Protein AF-A0A7V7B1X7-F1 (afdb_monomer)

Radius of gyration: 21.09 Å; Cα contacts (8 Å, |Δi|>4): 61; chains: 1; bounding box: 50×40×59 Å

Nearest PDB structures (foldseek):
  2qup-assembly1_A  TM=3.070E-01  e=2.410E+00  Halalkalibacterium halodurans
  7biw-assembly1_A  TM=3.146E-01  e=9.655E+00  Homo sapiens

Mean predicted aligned error: 10.91 Å

pLDDT: mean 80.17, std 12.39, range [43.16, 96.31]

Solvent-accessible surface area (backbone atoms only — not comparable to full-atom values): 7996 Å² total; per-residue (Å²): 130,87,76,79,84,80,52,67,70,60,50,55,53,48,52,52,50,52,52,53,51,50,52,52,51,53,51,51,54,49,52,53,44,50,53,40,28,74,76,63,32,65,70,50,28,72,69,33,69,66,43,52,53,52,53,52,51,50,51,52,50,50,55,57,47,48,58,54,51,56,63,57,51,62,78,66,60,94,69,68,81,73,56,67,67,59,57,52,50,51,42,48,51,52,14,50,51,56,14,50,58,41,38,72,38,99,87,35,47,65,69,54,12,54,52,52,16,49,52,50,29,52,65,50,48,52,61,53,51,52,52,51,50,55,53,51,56,50,55,68,72,73,111

Sequence (143 aa):
MFKKITDERLIVKNLKNIRVAYVFQTLGILAILIYEGINKGVSAVTTNPLWLVFIGTGVLFAFMNLGISVDNDETIYEKKQSSYMKTVMICLFVGVLFGCMTSLTPDGSVEQGILLGTVIFISALIPYTIIYFLKKKRIEESE

Foldseek 3Di:
DPDDDPDPVVVVVVVVVVVVVVVVVLVVLVVVLVVCCVPPNPVRSCPDVSNVVNVVVVVVVVVVVLLVVLVVVVVPDPPDDDPLVVQLVVLLVVLLVQLVVQCPDPPHDNVNSNVSSVVSSVVSVVSSVVSSVSVVVVVVVVD

Secondary structure (DSSP, 8-state):
-------HHHHHHHHHHHHHHHHHHHHHHHHHHHHHHHHH-HHHHHHSHHHHHHHHHHHHHHHHHHHHHHHHHTTS-------HHHHHHHHHHHHHHHHHHHHTSTT--HHHHHHHHHHHHHHHHHHHHHHHHHHHHHHHHH-

Structure (mmCIF, N/CA/C/O backbone):
data_AF-A0A7V7B1X7-F1
#
_entry.id   AF-A0A7V7B1X7-F1
#
loop_
_atom_site.group_PDB
_atom_site.id
_atom_site.type_symbol
_atom_site.label_atom_id
_atom_site.label_alt_id
_atom_site.label_comp_id
_atom_site.label_asym_id
_atom_site.label_entity_id
_atom_site.label_seq_id
_atom_site.pdbx_PDB_ins_code
_atom_site.Cartn_x
_atom_site.Cartn_y
_atom_site.Cartn_z
_atom_site.occupancy
_atom_site.B_iso_or_equiv
_atom_site.auth_seq_id
_atom_site.auth_comp_id
_atom_site.auth_asym_id
_atom_site.auth_atom_id
_atom_site.pdbx_PDB_model_num
ATOM 1 N N . MET A 1 1 ? 7.704 -26.732 24.680 1.00 51.16 1 MET A N 1
ATOM 2 C CA . MET A 1 1 ? 6.349 -26.188 24.915 1.00 51.16 1 MET A CA 1
ATOM 3 C C . MET A 1 1 ? 6.477 -24.675 25.032 1.00 51.16 1 MET A C 1
ATOM 5 O O . MET A 1 1 ? 7.076 -24.211 25.993 1.00 51.16 1 MET A O 1
ATOM 9 N N . PHE A 1 2 ? 6.046 -23.905 24.027 1.00 62.78 2 PHE A N 1
ATOM 10 C CA . PHE A 1 2 ? 6.079 -22.441 24.119 1.00 62.78 2 PHE A CA 1
ATOM 11 C C . PHE A 1 2 ? 5.127 -22.005 25.234 1.00 62.78 2 PHE A C 1
ATOM 13 O O . PHE A 1 2 ? 3.926 -22.260 25.168 1.00 62.78 2 PHE A O 1
ATOM 20 N N . LYS A 1 3 ? 5.670 -21.398 26.292 1.00 78.69 3 LYS A N 1
ATOM 21 C CA . LYS A 1 3 ? 4.864 -20.852 27.382 1.00 78.69 3 LYS A CA 1
ATOM 22 C C . LYS A 1 3 ? 4.090 -19.658 26.827 1.00 78.69 3 LYS A C 1
ATOM 24 O O . LYS A 1 3 ? 4.702 -18.704 26.349 1.00 78.69 3 LYS A O 1
ATOM 29 N N . LYS A 1 4 ? 2.756 -19.728 26.854 1.00 76.94 4 LYS A N 1
ATOM 30 C CA . LYS A 1 4 ? 1.893 -18.618 26.433 1.00 76.94 4 LYS A CA 1
ATOM 31 C C . LYS A 1 4 ? 2.248 -17.391 27.274 1.00 76.94 4 LYS A C 1
ATOM 33 O O . LYS A 1 4 ? 2.282 -17.469 28.500 1.00 76.94 4 LYS A O 1
ATOM 38 N N . ILE A 1 5 ? 2.555 -16.285 26.607 1.00 76.31 5 ILE A N 1
ATOM 39 C CA . ILE A 1 5 ? 2.786 -15.004 27.270 1.00 76.31 5 ILE A CA 1
ATOM 40 C C . ILE A 1 5 ? 1.411 -14.474 27.679 1.00 76.31 5 ILE A C 1
ATOM 42 O O . ILE A 1 5 ? 0.578 -14.213 26.815 1.00 76.31 5 ILE A O 1
ATOM 46 N N . THR A 1 6 ? 1.163 -14.371 28.982 1.00 82.62 6 THR A N 1
ATOM 47 C CA . THR A 1 6 ? -0.119 -13.896 29.532 1.00 82.62 6 THR A CA 1
ATOM 48 C C . THR A 1 6 ? -0.083 -12.421 29.929 1.00 82.62 6 THR A C 1
ATOM 50 O O . THR A 1 6 ? -1.129 -11.802 30.046 1.00 82.62 6 THR A O 1
ATOM 53 N N . ASP A 1 7 ? 1.108 -11.860 30.146 1.00 89.75 7 ASP A N 1
ATOM 54 C CA . ASP A 1 7 ? 1.282 -10.472 30.575 1.00 89.75 7 ASP A CA 1
ATOM 55 C C . ASP A 1 7 ? 1.181 -9.513 29.377 1.00 89.75 7 ASP A C 1
ATOM 57 O O . ASP A 1 7 ? 1.944 -9.611 28.408 1.00 89.75 7 ASP A O 1
ATOM 61 N N . GLU A 1 8 ? 0.254 -8.561 29.463 1.00 90.50 8 GLU A N 1
ATOM 62 C CA . GLU A 1 8 ? -0.015 -7.544 28.444 1.00 90.50 8 GLU A CA 1
ATOM 63 C C . GLU A 1 8 ? 1.232 -6.725 28.085 1.00 90.50 8 GLU A C 1
ATOM 65 O O . GLU A 1 8 ? 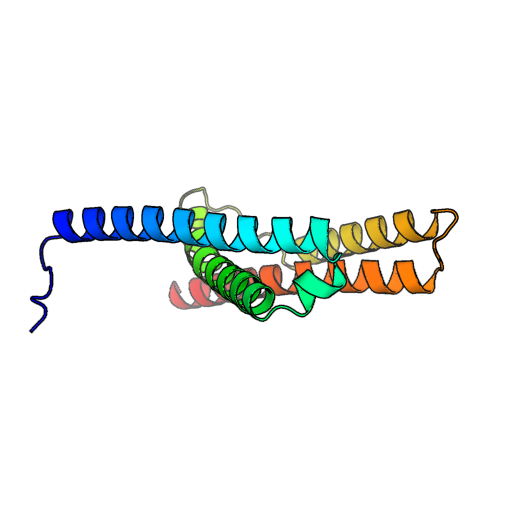1.469 -6.427 26.910 1.00 90.50 8 GLU A O 1
ATOM 70 N N . ARG A 1 9 ? 2.098 -6.421 29.063 1.00 90.50 9 ARG A N 1
ATOM 71 C CA . ARG A 1 9 ? 3.330 -5.643 28.827 1.00 90.50 9 ARG A CA 1
ATOM 72 C C . ARG A 1 9 ? 4.293 -6.390 27.908 1.00 90.50 9 ARG A C 1
ATOM 74 O O . ARG A 1 9 ? 4.925 -5.796 27.029 1.00 90.50 9 ARG A O 1
ATOM 81 N N . LEU A 1 10 ? 4.393 -7.705 28.099 1.00 86.25 10 LEU A N 1
ATOM 82 C CA . LEU A 1 10 ? 5.222 -8.588 27.283 1.00 86.25 10 LEU A CA 1
ATOM 83 C C . LEU A 1 10 ? 4.614 -8.799 25.887 1.00 86.25 10 LEU A C 1
ATOM 85 O O . LEU A 1 10 ? 5.368 -8.853 24.914 1.00 86.25 10 LEU A O 1
ATOM 89 N N . ILE A 1 11 ? 3.281 -8.828 25.761 1.00 88.12 11 ILE A N 1
ATOM 90 C CA . ILE A 1 11 ? 2.580 -8.878 24.465 1.00 88.12 11 ILE A CA 1
ATOM 91 C C . ILE A 1 11 ? 2.861 -7.612 23.646 1.00 88.12 11 ILE A C 1
ATOM 93 O O . ILE A 1 11 ? 3.287 -7.714 22.496 1.00 88.12 11 ILE A O 1
ATOM 97 N N . VAL A 1 12 ? 2.718 -6.420 24.236 1.00 89.06 12 VAL A N 1
ATOM 98 C CA . VAL A 1 12 ? 2.998 -5.148 23.542 1.00 89.06 12 VAL A CA 1
ATOM 99 C C . VAL A 1 12 ? 4.457 -5.070 23.087 1.00 89.06 12 VAL A C 1
ATOM 101 O O . VAL A 1 12 ? 4.743 -4.621 21.974 1.00 89.06 12 VAL A O 1
ATOM 104 N N . LYS A 1 13 ? 5.399 -5.538 23.915 1.00 89.75 13 LYS A N 1
ATOM 105 C CA . LYS A 1 13 ? 6.818 -5.597 23.537 1.00 89.75 13 LYS A CA 1
ATOM 106 C C . LYS A 1 13 ? 7.055 -6.574 22.380 1.00 89.75 13 LYS A C 1
ATOM 108 O O . LYS A 1 13 ? 7.801 -6.247 21.461 1.00 89.75 13 LYS A O 1
ATOM 113 N N . ASN A 1 14 ? 6.388 -7.728 22.384 1.00 89.62 14 ASN A N 1
ATOM 114 C CA . ASN A 1 14 ? 6.457 -8.693 21.287 1.00 89.62 14 ASN A CA 1
ATOM 115 C C . ASN A 1 14 ? 5.900 -8.101 19.978 1.00 89.62 14 ASN A C 1
ATOM 117 O O . ASN A 1 14 ? 6.578 -8.142 18.955 1.00 89.62 14 ASN A O 1
ATOM 121 N N . LEU A 1 15 ? 4.748 -7.425 20.023 1.00 89.56 15 LEU A N 1
ATOM 122 C CA . LEU A 1 15 ? 4.170 -6.740 18.859 1.00 89.56 15 LEU A CA 1
ATOM 123 C C . LEU A 1 15 ? 5.108 -5.672 18.275 1.00 89.56 15 LEU A C 1
ATOM 125 O O . LEU A 1 15 ? 5.238 -5.563 17.055 1.00 89.56 15 LEU A O 1
ATOM 129 N N . LYS A 1 16 ? 5.806 -4.906 19.126 1.00 91.50 16 LYS A N 1
ATOM 130 C CA . LYS A 1 16 ? 6.838 -3.957 18.671 1.00 91.50 16 LYS A CA 1
ATOM 131 C C . LYS A 1 16 ? 8.005 -4.671 17.986 1.00 91.50 16 LYS A C 1
ATOM 133 O O . LYS A 1 16 ? 8.452 -4.210 16.940 1.00 91.50 16 LYS A O 1
ATOM 138 N N . ASN A 1 17 ? 8.460 -5.801 18.523 1.00 92.69 17 ASN A N 1
ATOM 139 C CA . ASN A 1 17 ? 9.528 -6.590 17.907 1.00 92.69 17 ASN A CA 1
ATOM 140 C C . ASN A 1 17 ? 9.102 -7.165 16.547 1.00 92.69 17 ASN A C 1
ATOM 142 O O . ASN A 1 17 ? 9.858 -7.055 15.585 1.00 92.69 17 ASN 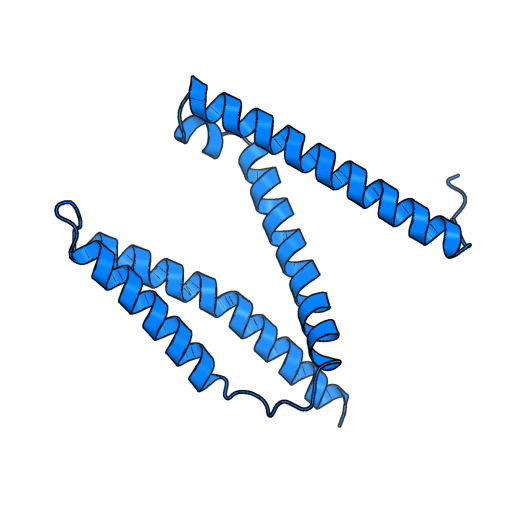A O 1
ATOM 146 N N . ILE A 1 18 ? 7.882 -7.708 16.444 1.00 92.94 18 ILE A N 1
ATOM 147 C CA . ILE A 1 18 ? 7.312 -8.188 15.174 1.00 92.94 18 ILE A CA 1
ATOM 148 C C . ILE A 1 18 ? 7.246 -7.046 14.158 1.00 92.94 18 ILE A C 1
ATOM 150 O O . ILE A 1 18 ? 7.635 -7.234 13.010 1.00 92.94 18 ILE A O 1
ATOM 154 N N . ARG A 1 19 ? 6.823 -5.843 14.573 1.00 91.56 19 ARG A N 1
ATOM 155 C CA . ARG A 1 19 ? 6.788 -4.665 13.692 1.00 91.56 19 ARG A CA 1
ATOM 156 C C . ARG A 1 19 ? 8.172 -4.324 13.139 1.00 91.56 19 ARG A C 1
ATOM 158 O O . ARG A 1 19 ? 8.297 -4.089 11.943 1.00 91.56 19 ARG A O 1
ATOM 165 N N . VAL A 1 20 ? 9.202 -4.308 13.985 1.00 93.62 20 VAL A N 1
ATOM 166 C CA . VAL A 1 20 ? 10.580 -4.026 13.546 1.00 93.62 20 VAL A CA 1
ATOM 167 C C . VAL A 1 20 ? 11.082 -5.108 12.586 1.00 93.62 20 VAL A C 1
ATOM 169 O O . VAL A 1 20 ? 11.631 -4.779 11.537 1.00 93.62 20 VAL A O 1
ATOM 172 N N . ALA A 1 21 ? 10.842 -6.385 12.899 1.00 94.00 21 ALA A N 1
ATOM 173 C CA . ALA A 1 21 ? 11.217 -7.500 12.031 1.00 94.00 21 ALA A CA 1
ATOM 174 C C . ALA A 1 21 ? 10.510 -7.429 10.668 1.00 94.00 21 ALA A C 1
ATOM 176 O O . ALA A 1 21 ? 11.155 -7.586 9.634 1.00 94.00 21 ALA A O 1
ATOM 177 N N . TYR A 1 22 ? 9.211 -7.119 10.660 1.00 92.38 22 TYR A N 1
ATOM 178 C CA . TYR A 1 22 ? 8.428 -6.937 9.441 1.00 92.38 22 TYR A CA 1
ATOM 179 C C . TYR A 1 22 ? 8.963 -5.788 8.580 1.00 92.38 22 TYR A C 1
ATOM 181 O O . TYR A 1 22 ? 9.133 -5.957 7.374 1.00 92.38 22 TYR A O 1
ATOM 189 N N . VAL A 1 23 ? 9.293 -4.639 9.182 1.00 93.12 23 VAL A N 1
ATOM 190 C CA . VAL A 1 23 ? 9.901 -3.506 8.460 1.00 93.12 23 VAL A CA 1
ATOM 191 C C . VAL A 1 23 ? 11.233 -3.917 7.838 1.00 93.12 23 VAL A C 1
ATOM 193 O O . VAL A 1 23 ? 11.457 -3.666 6.656 1.00 93.12 23 VAL A O 1
ATOM 196 N N . PHE A 1 24 ? 12.093 -4.596 8.597 1.00 96.31 24 PHE A N 1
ATOM 197 C CA . PHE A 1 24 ? 13.382 -5.059 8.090 1.00 96.31 24 PHE A CA 1
ATOM 198 C C . PHE A 1 24 ? 13.224 -6.070 6.944 1.00 96.31 24 PHE A C 1
ATOM 200 O O . PHE A 1 24 ? 13.883 -5.940 5.915 1.00 96.31 24 PHE A O 1
ATOM 207 N N . GLN A 1 25 ? 12.309 -7.035 7.077 1.00 93.75 25 GLN A N 1
ATOM 208 C CA . GLN A 1 25 ? 11.992 -8.003 6.024 1.00 93.75 25 GLN A CA 1
ATOM 209 C C . GLN A 1 25 ? 11.481 -7.309 4.757 1.00 93.75 25 GLN A C 1
ATOM 211 O O . GLN A 1 25 ? 11.931 -7.620 3.657 1.00 93.75 25 GLN A O 1
ATOM 216 N N . THR A 1 26 ? 10.573 -6.347 4.916 1.00 93.12 26 THR A N 1
ATOM 217 C CA . THR A 1 26 ? 9.996 -5.580 3.805 1.00 93.12 26 THR A CA 1
ATOM 218 C C . THR A 1 26 ? 11.081 -4.789 3.073 1.00 93.12 26 THR A C 1
ATOM 220 O O . THR A 1 26 ? 11.146 -4.832 1.846 1.00 93.12 26 THR A O 1
ATOM 223 N N . LEU A 1 27 ? 11.983 -4.131 3.810 1.00 95.00 27 LEU A N 1
ATOM 224 C CA . LEU A 1 27 ? 13.130 -3.419 3.238 1.00 95.00 27 LEU A CA 1
ATOM 225 C C . LEU A 1 27 ? 14.110 -4.363 2.534 1.00 95.00 27 LEU A C 1
ATOM 227 O O . LEU A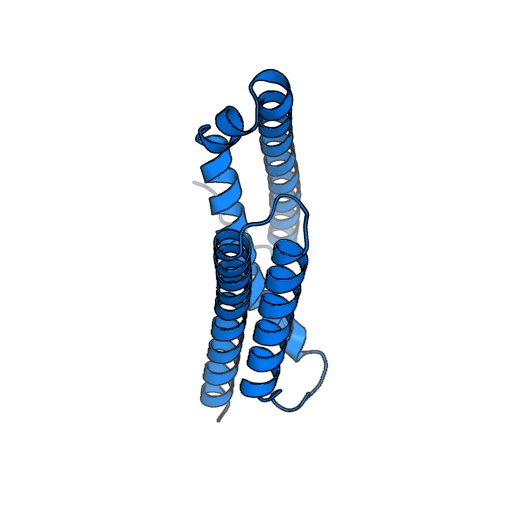 1 27 ? 14.601 -4.029 1.460 1.00 95.00 27 LEU A O 1
ATOM 231 N N . GLY A 1 28 ? 14.373 -5.541 3.103 1.00 94.38 28 GLY A N 1
ATOM 232 C CA . GLY A 1 28 ? 15.240 -6.547 2.493 1.00 94.38 28 GLY A CA 1
ATOM 233 C C . GLY A 1 28 ? 14.691 -7.059 1.161 1.00 94.38 28 GLY A C 1
ATOM 234 O O . GLY A 1 28 ? 15.413 -7.076 0.166 1.00 94.38 28 GLY A O 1
ATOM 235 N N . ILE A 1 29 ? 13.402 -7.409 1.117 1.00 93.94 29 ILE A N 1
ATOM 236 C CA . ILE A 1 29 ? 12.734 -7.831 -0.124 1.00 93.94 29 ILE A CA 1
ATOM 237 C C . ILE A 1 29 ? 12.776 -6.701 -1.158 1.00 93.94 29 ILE A C 1
ATOM 239 O O . ILE A 1 29 ? 13.146 -6.928 -2.308 1.00 93.94 29 ILE A O 1
ATOM 243 N N . LEU A 1 30 ? 12.463 -5.473 -0.743 1.00 93.19 30 LEU A N 1
ATOM 244 C CA . LEU A 1 30 ? 12.463 -4.305 -1.619 1.00 93.19 30 LEU A CA 1
ATOM 245 C C . LEU A 1 30 ? 13.862 -4.014 -2.187 1.00 93.19 30 LEU A C 1
ATOM 247 O O . LEU A 1 30 ? 13.986 -3.758 -3.381 1.00 93.19 30 LEU A O 1
ATOM 251 N N . ALA A 1 31 ? 14.922 -4.129 -1.383 1.00 93.69 31 ALA A N 1
ATOM 252 C CA . ALA A 1 31 ? 16.299 -3.960 -1.844 1.00 93.69 31 ALA A CA 1
ATOM 253 C C . ALA A 1 31 ? 16.699 -5.006 -2.900 1.00 93.69 31 ALA A C 1
ATOM 255 O O . ALA A 1 31 ? 17.305 -4.652 -3.911 1.00 93.69 31 ALA A O 1
ATOM 256 N N . ILE A 1 32 ? 16.321 -6.275 -2.700 1.00 92.56 32 ILE A N 1
ATOM 257 C CA . ILE A 1 32 ? 16.575 -7.354 -3.669 1.00 92.56 32 ILE A CA 1
ATOM 258 C C . ILE A 1 32 ? 15.842 -7.075 -4.986 1.00 92.56 32 ILE A C 1
ATOM 260 O O . ILE A 1 32 ? 16.445 -7.160 -6.055 1.00 92.56 32 ILE A O 1
ATOM 264 N N . LEU A 1 33 ? 14.563 -6.698 -4.912 1.00 91.31 33 LEU A N 1
ATOM 265 C CA . LEU A 1 33 ? 13.749 -6.405 -6.092 1.00 91.31 33 LEU A CA 1
ATOM 266 C C . LEU A 1 33 ? 14.270 -5.183 -6.860 1.00 91.31 33 LEU A C 1
ATOM 268 O O . LEU A 1 33 ? 14.331 -5.219 -8.086 1.00 91.31 33 LEU A O 1
ATOM 272 N N . ILE A 1 34 ? 14.701 -4.125 -6.164 1.00 91.44 34 ILE A N 1
ATOM 273 C CA . ILE A 1 34 ? 15.323 -2.952 -6.800 1.00 91.44 34 ILE A CA 1
ATOM 274 C C . ILE A 1 34 ? 16.629 -3.341 -7.488 1.00 91.44 34 ILE A C 1
ATOM 276 O O . ILE A 1 34 ? 16.849 -2.970 -8.641 1.00 91.44 34 ILE A O 1
ATOM 280 N N . TYR A 1 35 ? 17.489 -4.099 -6.806 1.00 92.62 35 TYR A N 1
ATOM 281 C CA . TYR A 1 35 ? 18.748 -4.557 -7.383 1.00 92.62 35 TYR A CA 1
ATOM 282 C C . TYR A 1 35 ? 18.512 -5.383 -8.653 1.00 92.62 35 TYR A C 1
ATOM 284 O O . TYR A 1 35 ? 19.188 -5.189 -9.663 1.00 92.62 35 TYR A O 1
ATOM 292 N N . GLU A 1 36 ? 17.526 -6.277 -8.638 1.00 91.25 36 GLU A N 1
ATOM 293 C CA . GLU A 1 36 ? 17.176 -7.063 -9.816 1.00 91.25 36 GLU A CA 1
ATOM 294 C C . GLU A 1 36 ? 16.568 -6.208 -10.934 1.00 91.25 36 GLU A C 1
ATOM 296 O O . GLU A 1 36 ? 16.907 -6.406 -12.099 1.00 91.25 36 GLU A O 1
ATOM 301 N N . GLY A 1 37 ? 15.759 -5.204 -10.590 1.00 90.38 37 GLY A N 1
ATOM 302 C CA . GLY A 1 37 ? 15.184 -4.266 -11.553 1.00 90.38 37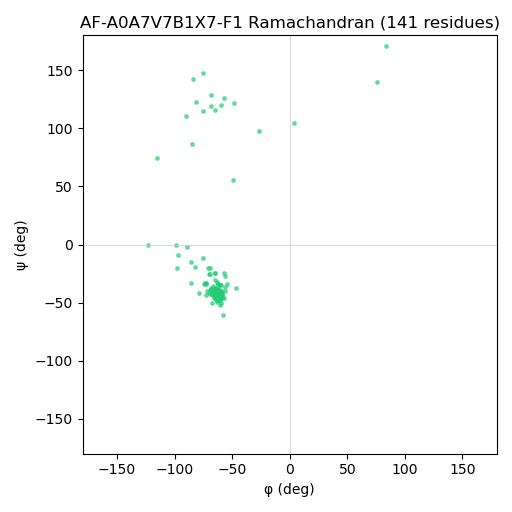 GLY A CA 1
ATOM 303 C C . GLY A 1 37 ? 16.226 -3.429 -12.282 1.00 90.38 37 GLY A C 1
ATOM 304 O O . GLY A 1 37 ? 16.108 -3.240 -13.491 1.00 90.38 37 GLY A O 1
ATOM 305 N N . ILE A 1 38 ? 17.270 -2.985 -11.579 1.00 92.44 38 ILE A N 1
ATOM 306 C CA . ILE A 1 38 ? 18.371 -2.222 -12.183 1.00 92.44 38 ILE A CA 1
ATOM 307 C C . ILE A 1 38 ? 19.221 -3.116 -13.096 1.00 92.44 38 ILE A C 1
ATOM 309 O O . ILE A 1 38 ? 19.593 -2.693 -14.186 1.00 92.44 38 ILE A O 1
ATOM 313 N N . ASN A 1 39 ? 19.519 -4.351 -12.679 1.00 91.62 39 ASN A N 1
ATOM 314 C CA . ASN A 1 39 ? 20.457 -5.212 -13.410 1.00 91.62 39 ASN A CA 1
ATOM 315 C C . ASN A 1 39 ? 19.821 -6.024 -14.545 1.00 91.62 39 ASN A C 1
ATOM 317 O O . ASN A 1 39 ? 20.488 -6.318 -15.533 1.00 91.62 39 ASN A O 1
ATOM 321 N N . LYS A 1 40 ? 18.560 -6.442 -14.393 1.00 89.56 40 LYS A N 1
ATOM 322 C CA . LYS A 1 40 ? 17.876 -7.365 -15.317 1.00 89.56 40 LYS A CA 1
ATOM 323 C C . LYS A 1 40 ? 16.580 -6.789 -15.899 1.00 89.56 40 LYS A C 1
ATOM 325 O O . LYS A 1 40 ? 15.928 -7.447 -16.708 1.00 89.56 40 LYS A O 1
ATOM 330 N N . GLY A 1 41 ? 16.210 -5.568 -15.512 1.00 89.12 41 GLY A N 1
ATOM 331 C CA . GLY A 1 41 ? 15.015 -4.876 -15.985 1.00 89.12 41 GLY A CA 1
ATOM 332 C C . GLY A 1 41 ? 13.733 -5.252 -15.236 1.00 89.12 41 GLY A C 1
ATOM 333 O O . GLY A 1 41 ? 13.672 -6.199 -14.452 1.00 89.12 41 GLY A O 1
ATOM 334 N N . VAL A 1 42 ? 12.664 -4.499 -15.513 1.00 84.44 42 VAL A N 1
ATOM 335 C CA . VAL A 1 42 ? 11.367 -4.605 -14.814 1.00 84.44 42 VAL A CA 1
ATOM 336 C C . VAL A 1 42 ? 10.711 -5.978 -14.999 1.00 84.44 42 VAL A C 1
ATOM 338 O O . VAL A 1 42 ? 10.107 -6.500 -14.065 1.00 84.44 42 VAL A O 1
ATOM 341 N N . SER A 1 43 ? 10.882 -6.608 -16.166 1.00 86.75 43 SER A N 1
ATOM 342 C CA . SER A 1 43 ? 10.324 -7.942 -16.435 1.00 86.75 43 SER A CA 1
ATOM 343 C C . SER A 1 43 ? 10.928 -9.029 -15.540 1.00 86.75 43 SER A C 1
ATOM 345 O O . SER A 1 43 ? 10.249 -10.005 -15.219 1.00 86.75 43 SER A O 1
ATOM 347 N N . ALA A 1 44 ? 12.189 -8.878 -15.124 1.00 85.31 44 ALA A N 1
ATOM 348 C CA . ALA A 1 44 ? 12.836 -9.826 -14.222 1.00 85.31 44 ALA A CA 1
ATOM 349 C C . ALA A 1 44 ? 12.298 -9.700 -12.790 1.00 85.31 44 ALA A C 1
ATOM 351 O O . ALA A 1 44 ? 12.148 -10.705 -12.101 1.00 85.31 44 ALA A O 1
ATOM 352 N N . VAL A 1 45 ? 11.933 -8.483 -12.373 1.00 88.06 45 VAL A N 1
ATOM 353 C CA . VAL A 1 45 ? 11.331 -8.216 -11.059 1.00 88.06 45 VAL A CA 1
ATOM 354 C C . VAL A 1 45 ? 9.947 -8.839 -10.966 1.00 88.06 45 VAL A C 1
ATOM 356 O O . VAL A 1 45 ? 9.677 -9.574 -10.025 1.00 88.06 45 VAL A O 1
ATOM 359 N N . THR A 1 46 ? 9.080 -8.595 -11.950 1.00 87.00 46 THR A N 1
ATOM 360 C CA . THR A 1 46 ? 7.688 -9.072 -11.909 1.00 87.00 46 THR A CA 1
ATOM 361 C C . THR A 1 46 ? 7.560 -10.586 -12.065 1.00 87.00 46 THR A C 1
ATOM 363 O O . THR A 1 46 ? 6.594 -11.166 -11.574 1.00 87.00 46 THR A O 1
ATOM 366 N N . THR A 1 47 ? 8.540 -11.231 -12.705 1.00 89.56 47 THR A N 1
ATOM 367 C CA . THR A 1 47 ? 8.603 -12.696 -12.844 1.00 89.56 47 THR A CA 1
ATOM 368 C C . THR A 1 47 ? 9.196 -13.369 -11.599 1.00 89.56 47 THR A C 1
ATOM 370 O O . THR A 1 47 ? 8.986 -14.563 -11.384 1.00 89.56 47 THR A O 1
ATOM 373 N N . ASN A 1 48 ? 9.924 -12.631 -10.751 1.00 88.25 48 ASN A N 1
ATOM 374 C CA . ASN A 1 48 ? 10.511 -13.194 -9.541 1.00 88.25 48 ASN A CA 1
ATOM 375 C C . ASN A 1 48 ? 9.403 -13.560 -8.528 1.00 88.25 48 ASN A C 1
ATOM 377 O O . ASN A 1 48 ? 8.589 -12.704 -8.177 1.00 88.25 48 ASN A O 1
ATOM 381 N N . PRO A 1 49 ? 9.375 -14.787 -7.973 1.00 89.56 49 PRO A N 1
ATOM 382 C CA . PRO A 1 49 ? 8.400 -15.167 -6.948 1.00 89.56 49 PRO A CA 1
ATOM 383 C C . PRO A 1 49 ? 8.403 -14.249 -5.710 1.00 89.56 49 PRO A C 1
ATOM 385 O O . PRO A 1 49 ? 7.363 -14.088 -5.070 1.00 89.56 49 PRO A O 1
ATOM 388 N N . LEU A 1 50 ? 9.528 -13.595 -5.386 1.00 91.19 50 LEU A N 1
ATOM 389 C CA . LEU A 1 50 ? 9.613 -12.596 -4.312 1.00 91.19 50 LEU A CA 1
ATOM 390 C C . LEU A 1 50 ? 8.690 -11.397 -4.546 1.00 91.19 50 LEU A C 1
ATOM 392 O O . LEU A 1 50 ? 8.127 -10.875 -3.585 1.00 91.19 50 LEU A O 1
ATOM 396 N N . TRP A 1 51 ? 8.502 -10.984 -5.800 1.00 90.56 51 TRP A N 1
ATOM 397 C CA . TRP A 1 51 ? 7.581 -9.905 -6.148 1.00 90.56 51 TRP A CA 1
ATOM 398 C C . TRP A 1 51 ? 6.141 -10.273 -5.796 1.00 90.56 51 TRP A C 1
ATOM 400 O O . TRP A 1 51 ? 5.431 -9.487 -5.172 1.00 90.56 51 TRP A O 1
ATOM 410 N N . LEU A 1 52 ? 5.729 -11.500 -6.117 1.00 90.00 52 LEU 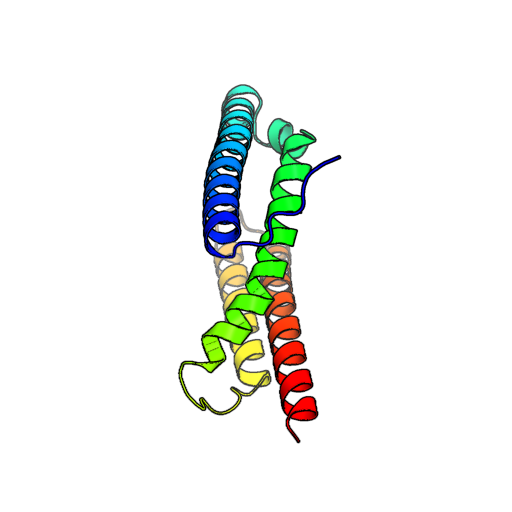A N 1
ATOM 411 C CA . LEU A 1 52 ? 4.394 -11.993 -5.788 1.00 90.00 52 LEU A CA 1
ATOM 412 C C . LEU A 1 52 ? 4.182 -12.038 -4.272 1.00 90.00 52 LEU A C 1
ATOM 414 O O . LEU A 1 52 ? 3.157 -11.562 -3.788 1.00 90.00 52 LEU A O 1
ATOM 418 N N . VAL A 1 53 ? 5.158 -12.549 -3.514 1.00 92.38 53 VAL A N 1
ATOM 419 C CA . VAL A 1 53 ? 5.077 -12.583 -2.044 1.00 92.38 53 VAL A CA 1
ATOM 420 C C . VAL A 1 53 ? 4.978 -11.165 -1.474 1.00 92.38 53 VAL A C 1
ATOM 422 O O . VAL A 1 53 ? 4.143 -10.913 -0.605 1.00 92.38 53 VAL A O 1
ATOM 425 N N . PHE A 1 54 ? 5.772 -10.223 -1.986 1.00 93.06 54 PHE A N 1
ATOM 426 C CA . PHE A 1 54 ? 5.749 -8.823 -1.561 1.00 93.06 54 PHE A CA 1
ATOM 427 C C . PHE A 1 54 ? 4.385 -8.163 -1.802 1.00 93.06 54 PHE A C 1
ATOM 429 O O . PHE A 1 54 ? 3.783 -7.622 -0.875 1.00 93.06 54 PHE A O 1
ATOM 436 N N . ILE A 1 55 ? 3.857 -8.264 -3.023 1.00 92.12 55 ILE A N 1
ATOM 437 C CA . ILE A 1 55 ? 2.551 -7.692 -3.367 1.00 92.12 55 ILE A CA 1
ATOM 438 C C . ILE A 1 55 ? 1.426 -8.387 -2.594 1.00 92.12 55 ILE A C 1
ATOM 440 O O . ILE A 1 55 ? 0.572 -7.714 -2.022 1.00 92.12 55 ILE A O 1
ATOM 444 N N . GLY A 1 56 ? 1.435 -9.719 -2.514 1.00 91.81 56 GLY A N 1
ATOM 445 C CA . GLY A 1 56 ? 0.408 -10.493 -1.813 1.00 91.81 56 GLY A CA 1
ATOM 446 C C . GLY A 1 56 ? 0.338 -10.166 -0.320 1.00 91.81 56 GLY A C 1
ATOM 447 O O . GLY A 1 56 ? -0.741 -9.904 0.213 1.00 91.81 56 GLY A O 1
ATOM 448 N N . THR A 1 57 ? 1.493 -10.117 0.351 1.00 91.81 57 THR A N 1
ATOM 449 C CA . THR A 1 57 ? 1.574 -9.708 1.764 1.00 91.81 57 THR A CA 1
ATOM 450 C C . THR A 1 57 ? 1.162 -8.253 1.965 1.00 91.81 57 THR A C 1
ATOM 452 O O . THR A 1 57 ? 0.432 -7.965 2.912 1.00 91.81 57 THR A O 1
ATOM 455 N N . GLY A 1 58 ? 1.533 -7.356 1.048 1.00 90.25 58 GLY A N 1
ATOM 456 C CA . GLY A 1 58 ? 1.097 -5.960 1.055 1.00 90.25 58 GLY A CA 1
ATOM 457 C C . GLY A 1 58 ? -0.422 -5.799 0.935 1.00 90.25 58 GLY A C 1
ATOM 458 O O . GLY A 1 58 ? -1.017 -5.054 1.712 1.00 90.25 58 GLY A O 1
ATOM 459 N N . VAL A 1 59 ? -1.065 -6.533 0.022 1.00 88.56 59 VAL A N 1
ATOM 460 C CA . VAL A 1 59 ? -2.528 -6.512 -0.156 1.00 88.56 59 VAL A CA 1
ATOM 461 C C . VAL A 1 59 ? -3.243 -7.048 1.084 1.00 88.56 59 VAL A C 1
ATOM 463 O O . VAL A 1 59 ? -4.187 -6.419 1.562 1.00 88.56 59 VAL A O 1
ATOM 466 N N . LEU A 1 60 ? -2.777 -8.166 1.651 1.00 89.50 60 LEU A N 1
ATOM 467 C CA . LEU A 1 60 ? -3.337 -8.715 2.892 1.00 89.50 60 LEU A CA 1
ATOM 468 C C . LEU A 1 60 ? -3.181 -7.738 4.059 1.00 89.50 60 LEU A C 1
ATOM 470 O O . LEU A 1 60 ? -4.131 -7.500 4.803 1.00 89.50 60 LEU A O 1
ATOM 474 N N . PHE A 1 61 ? -2.000 -7.135 4.194 1.00 89.12 61 PHE A N 1
ATOM 475 C CA . PHE A 1 61 ? -1.741 -6.140 5.224 1.00 89.12 61 PHE A CA 1
ATOM 476 C C . PHE A 1 61 ? -2.650 -4.918 5.060 1.00 89.12 61 PHE A C 1
ATOM 478 O O . PHE A 1 61 ? -3.250 -4.474 6.037 1.00 89.12 61 PHE A O 1
ATOM 485 N N . ALA A 1 62 ? -2.813 -4.402 3.840 1.00 85.25 62 ALA A N 1
ATOM 486 C CA . ALA A 1 62 ? -3.722 -3.295 3.555 1.00 85.25 62 ALA A CA 1
ATOM 487 C C . ALA A 1 62 ? -5.178 -3.648 3.901 1.00 85.25 62 ALA A C 1
ATOM 489 O O . ALA A 1 62 ? -5.857 -2.856 4.549 1.00 85.25 62 ALA A O 1
ATOM 490 N N . PHE A 1 63 ? -5.635 -4.854 3.552 1.00 84.06 63 PHE A N 1
ATOM 491 C CA . PHE A 1 63 ? -6.975 -5.334 3.897 1.00 84.06 63 PHE A CA 1
ATOM 492 C C . PHE A 1 63 ? -7.191 -5.426 5.415 1.00 84.06 63 PHE A C 1
ATOM 494 O O . PHE A 1 63 ? -8.222 -4.986 5.918 1.00 84.06 63 PHE A O 1
A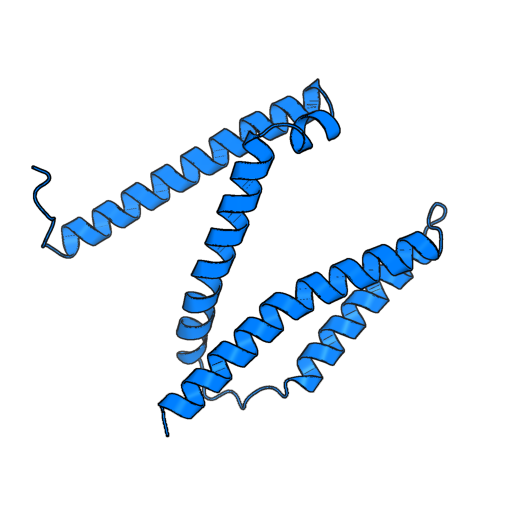TOM 501 N N . MET A 1 64 ? -6.211 -5.932 6.168 1.00 83.19 64 MET A N 1
ATOM 502 C CA . MET A 1 64 ? -6.290 -5.981 7.635 1.00 83.19 64 MET A CA 1
ATOM 503 C C . MET A 1 64 ? -6.304 -4.582 8.264 1.00 83.19 64 MET A C 1
ATOM 505 O O . MET A 1 64 ? -7.065 -4.333 9.197 1.00 83.19 64 MET A O 1
ATOM 509 N N . ASN A 1 65 ? -5.490 -3.656 7.748 1.00 83.50 65 ASN A N 1
ATOM 510 C CA . ASN A 1 65 ? -5.482 -2.272 8.227 1.00 83.50 65 ASN A CA 1
ATOM 511 C C . ASN A 1 65 ? -6.759 -1.517 7.850 1.00 83.50 65 ASN A C 1
ATOM 513 O O . ASN A 1 65 ? -7.124 -0.585 8.558 1.00 83.50 65 ASN A O 1
ATOM 517 N N . LEU A 1 66 ? -7.457 -1.919 6.784 1.00 79.56 66 LEU A N 1
ATOM 518 C CA . LEU A 1 66 ? -8.718 -1.304 6.381 1.00 79.56 66 LEU A CA 1
ATOM 519 C C . LEU A 1 66 ? -9.770 -1.401 7.492 1.00 79.56 66 LEU A C 1
ATOM 521 O O . LEU A 1 66 ? -10.416 -0.405 7.790 1.00 79.56 66 LEU A O 1
ATOM 525 N N . GLY A 1 67 ? -9.899 -2.566 8.137 1.00 75.06 67 GLY A N 1
ATOM 526 C CA . GLY A 1 67 ? -10.806 -2.739 9.278 1.00 75.06 67 GLY A CA 1
ATOM 527 C C . GLY A 1 67 ? -10.449 -1.814 10.444 1.00 75.06 67 GLY A C 1
ATOM 528 O O . GLY A 1 67 ? -11.296 -1.072 10.923 1.00 75.06 67 GLY A O 1
ATOM 529 N N . ILE A 1 68 ? -9.165 -1.768 10.815 1.00 75.81 68 ILE A N 1
ATOM 530 C CA . ILE A 1 68 ? -8.668 -0.895 11.893 1.00 75.81 68 ILE A CA 1
ATOM 531 C C . ILE A 1 68 ? -8.881 0.589 11.556 1.00 75.81 68 ILE A C 1
ATOM 533 O O . ILE A 1 68 ? -9.206 1.382 12.433 1.00 75.81 68 ILE A O 1
ATOM 537 N N . SER A 1 69 ? -8.700 0.979 10.292 1.00 74.50 69 SER A N 1
ATOM 538 C CA . SER A 1 69 ? -8.934 2.350 9.834 1.00 74.50 69 SER A CA 1
ATOM 539 C C . SER A 1 69 ? -10.402 2.742 9.958 1.00 74.50 69 SER A C 1
ATOM 541 O O . SER A 1 69 ? -10.683 3.877 10.324 1.00 74.50 69 SER A O 1
ATOM 543 N N . VAL A 1 70 ? -11.326 1.818 9.668 1.00 67.38 70 VAL A N 1
ATOM 544 C CA . VAL A 1 70 ? -12.764 2.048 9.855 1.00 67.38 70 VAL A CA 1
ATOM 545 C C . VAL A 1 70 ? -13.078 2.245 11.337 1.00 67.38 70 VAL A C 1
ATOM 547 O O . VAL A 1 70 ? -13.726 3.231 11.670 1.00 67.38 70 VAL A O 1
ATOM 550 N N . ASP A 1 71 ? -12.546 1.390 12.213 1.00 68.12 71 ASP A N 1
ATOM 551 C CA . ASP A 1 71 ? -12.775 1.480 13.662 1.00 68.12 71 ASP A CA 1
ATOM 552 C C . ASP A 1 71 ? -12.150 2.752 14.280 1.00 68.12 71 ASP A C 1
ATOM 554 O O . ASP A 1 71 ? -12.708 3.361 15.191 1.00 68.12 71 ASP A O 1
ATOM 558 N N . ASN A 1 72 ? -10.987 3.193 13.788 1.00 66.00 72 ASN A N 1
ATOM 559 C CA . ASN A 1 72 ? -10.325 4.408 14.272 1.00 66.00 72 ASN A CA 1
ATOM 560 C C . ASN A 1 72 ? -11.027 5.690 13.787 1.00 66.00 72 ASN A C 1
ATOM 562 O O . ASN A 1 72 ? -11.074 6.676 14.527 1.00 66.00 72 ASN A O 1
ATOM 566 N N . ASP A 1 73 ? -11.598 5.677 12.579 1.00 62.03 73 ASP A N 1
ATOM 567 C CA . ASP A 1 73 ? -12.364 6.802 12.028 1.00 62.03 73 ASP A CA 1
ATOM 568 C C . ASP A 1 73 ? -13.655 7.089 12.824 1.00 62.03 73 ASP A C 1
ATOM 570 O O . ASP A 1 73 ? -14.121 8.227 12.830 1.00 62.03 73 ASP A O 1
ATOM 574 N N . GLU A 1 74 ? -14.216 6.106 13.539 1.00 55.16 74 GLU A N 1
ATOM 575 C CA . GLU A 1 74 ? -15.430 6.277 14.361 1.00 55.16 74 GLU A CA 1
ATOM 576 C C . GLU A 1 74 ? -15.203 7.127 15.622 1.00 55.16 74 GLU A C 1
ATOM 578 O O . GLU A 1 74 ? -16.140 7.729 16.146 1.00 55.16 74 GLU A O 1
ATOM 583 N N . THR A 1 75 ? -13.955 7.265 16.084 1.00 50.84 75 THR A N 1
ATOM 584 C CA . THR A 1 75 ? -13.635 8.125 17.239 1.00 50.84 75 THR A CA 1
ATOM 585 C C . THR A 1 75 ? -13.653 9.622 16.903 1.00 50.84 75 THR A C 1
ATOM 587 O O . THR A 1 75 ? -13.657 10.462 17.805 1.00 50.84 75 THR A O 1
ATOM 590 N N . ILE A 1 76 ? -13.714 9.976 15.613 1.00 47.06 76 ILE A N 1
ATOM 591 C CA . ILE A 1 76 ? -13.673 11.352 15.106 1.00 47.06 76 ILE A CA 1
ATOM 592 C C . ILE A 1 76 ? -15.021 11.671 14.434 1.00 47.06 76 ILE A C 1
ATOM 594 O O . ILE A 1 76 ? -15.127 11.823 13.221 1.00 47.06 76 ILE A O 1
ATOM 598 N N . TYR A 1 77 ? -16.037 11.871 15.275 1.00 43.16 77 TYR A N 1
ATOM 599 C CA . TYR A 1 77 ? -17.331 12.502 14.980 1.00 43.16 77 TYR A CA 1
ATOM 600 C C . TYR A 1 77 ? -18.365 11.684 14.193 1.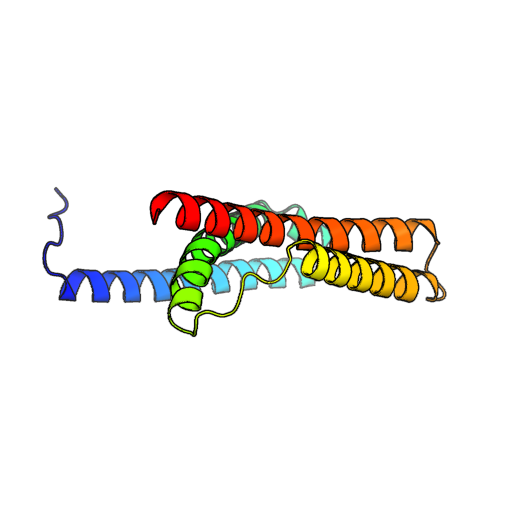00 43.16 77 TYR A C 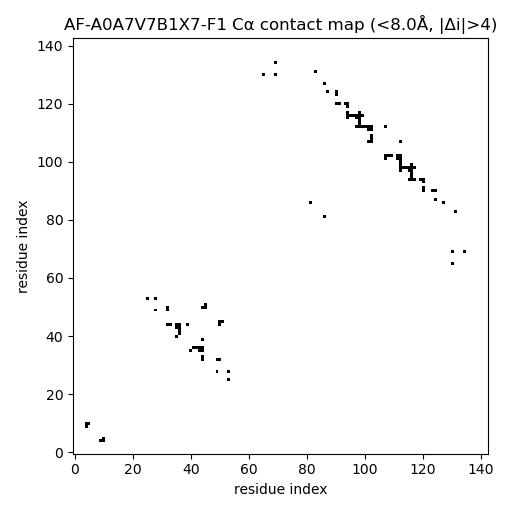1
ATOM 602 O O . TYR A 1 77 ? -18.093 11.078 13.161 1.00 43.16 77 TYR A O 1
ATOM 610 N N . GLU A 1 78 ? -19.610 11.837 14.650 1.00 46.81 78 GLU A N 1
ATOM 611 C CA . GLU A 1 78 ? -20.906 11.611 13.999 1.00 46.81 78 GLU A CA 1
ATOM 612 C C . GLU A 1 78 ? -21.025 12.273 12.606 1.00 46.81 78 GLU A C 1
ATOM 614 O O . GLU A 1 78 ? -21.915 13.082 12.320 1.00 46.81 78 GLU A O 1
ATOM 619 N N . LYS A 1 79 ? -20.111 11.988 11.681 1.00 44.16 79 LYS A N 1
ATOM 620 C CA . LYS A 1 79 ? -20.138 12.575 10.350 1.00 44.16 79 LYS A CA 1
ATOM 621 C C . LYS A 1 79 ? -21.056 11.734 9.478 1.00 44.16 79 LYS A C 1
ATOM 623 O O . LYS A 1 79 ? -20.613 10.818 8.790 1.00 44.16 79 LYS A O 1
ATOM 628 N N . LYS A 1 80 ? -22.348 12.084 9.557 1.00 48.62 80 LYS A N 1
ATOM 629 C CA . LYS A 1 80 ? -23.435 11.836 8.595 1.00 48.62 80 LYS A CA 1
ATOM 630 C C . LYS A 1 80 ? -22.963 10.997 7.412 1.00 48.62 80 LYS A C 1
ATOM 632 O O . LYS A 1 80 ? -22.279 11.539 6.543 1.00 48.62 80 LYS A O 1
ATOM 637 N N . GLN A 1 81 ? -23.339 9.715 7.415 1.00 49.19 81 GLN A N 1
ATOM 638 C CA . GLN A 1 81 ? -23.111 8.723 6.361 1.00 49.19 81 GLN A CA 1
ATOM 639 C C . GLN A 1 81 ? -22.990 9.419 4.999 1.00 49.19 81 GLN A C 1
ATOM 641 O O . GLN A 1 81 ? -23.986 9.837 4.403 1.00 49.19 81 GLN A O 1
ATOM 646 N N . SER A 1 82 ? -21.752 9.657 4.548 1.00 50.38 82 SER A N 1
ATOM 647 C CA . SER A 1 82 ? -21.541 10.298 3.253 1.00 50.38 82 SER A CA 1
ATOM 648 C C . SER A 1 82 ? -22.186 9.391 2.221 1.00 50.38 82 SER A C 1
ATOM 650 O O . SER A 1 82 ? -21.846 8.212 2.141 1.00 50.38 82 SER A O 1
ATOM 652 N N . SER A 1 83 ? -23.166 9.933 1.496 1.00 61.59 83 SER A N 1
ATOM 653 C CA . SER A 1 83 ? -23.944 9.185 0.514 1.00 61.59 83 SER A CA 1
ATOM 654 C C . SER A 1 83 ? -22.997 8.409 -0.397 1.00 61.59 83 SER A C 1
ATOM 656 O O . SER A 1 83 ? -22.132 9.006 -1.039 1.00 61.59 83 SER A O 1
ATOM 658 N N . TYR A 1 84 ? -23.166 7.085 -0.436 1.00 66.06 84 TYR A N 1
ATOM 659 C CA . TYR A 1 84 ? -22.379 6.161 -1.256 1.00 66.06 84 TYR A CA 1
ATOM 660 C C . TYR A 1 84 ? -22.237 6.665 -2.702 1.00 66.06 84 TYR A C 1
ATOM 662 O O . TYR A 1 84 ? -21.152 6.630 -3.280 1.00 66.06 84 TYR A O 1
ATOM 670 N N . MET A 1 85 ? -23.301 7.272 -3.238 1.00 66.31 85 MET A N 1
ATOM 671 C CA . MET A 1 85 ? -23.323 7.866 -4.575 1.00 66.31 85 MET A CA 1
ATOM 672 C C . MET A 1 85 ? -22.332 9.026 -4.758 1.00 66.31 85 MET A C 1
ATOM 674 O O . MET A 1 85 ? -21.758 9.163 -5.835 1.00 66.31 85 MET A O 1
ATOM 678 N N . LYS A 1 86 ? -22.074 9.846 -3.728 1.00 73.69 86 LYS A N 1
ATOM 679 C CA . LYS A 1 86 ? -21.086 10.939 -3.812 1.00 73.69 86 LYS A CA 1
ATOM 680 C C . LYS A 1 86 ? -19.666 10.396 -3.938 1.00 73.69 86 LYS A C 1
ATOM 682 O O . LYS A 1 86 ? -18.886 10.910 -4.732 1.00 73.69 86 LYS A O 1
ATOM 687 N N . THR A 1 87 ? -19.348 9.342 -3.194 1.00 69.81 87 THR A N 1
ATOM 688 C CA . THR A 1 87 ? -18.033 8.695 -3.258 1.00 69.81 87 THR A CA 1
ATOM 689 C C . THR A 1 87 ? -17.816 8.018 -4.610 1.00 69.81 87 THR A C 1
ATOM 691 O O . THR A 1 87 ? -16.770 8.210 -5.224 1.00 69.81 87 THR A O 1
ATOM 694 N N . VAL A 1 88 ? -18.826 7.309 -5.128 1.00 77.25 88 VAL A N 1
ATOM 695 C CA . VAL A 1 88 ? -18.771 6.695 -6.467 1.00 77.25 88 VAL A CA 1
ATOM 696 C C . VAL A 1 88 ? -18.573 7.752 -7.559 1.00 77.25 88 VAL A C 1
ATOM 698 O O . VAL A 1 88 ? -17.750 7.551 -8.450 1.00 77.25 88 VAL A O 1
ATOM 701 N N . MET A 1 89 ? -19.249 8.903 -7.463 1.00 78.88 89 MET A N 1
ATOM 702 C CA . MET A 1 89 ? -19.059 10.022 -8.397 1.00 78.88 89 MET A CA 1
ATOM 703 C C . MET A 1 89 ? -17.632 10.582 -8.367 1.00 78.88 89 MET A C 1
ATOM 705 O O . MET A 1 89 ? -17.077 10.874 -9.423 1.00 78.88 89 MET A O 1
ATOM 709 N N . ILE A 1 90 ? -17.012 10.695 -7.188 1.00 80.69 90 ILE A N 1
ATOM 710 C CA . ILE A 1 90 ? -15.611 11.134 -7.066 1.00 80.69 90 ILE A CA 1
ATOM 711 C C . ILE A 1 90 ? -14.672 10.107 -7.705 1.00 80.69 90 ILE A C 1
ATOM 713 O O . ILE A 1 90 ? -13.805 10.487 -8.488 1.00 80.69 90 ILE A O 1
ATOM 717 N N . CYS A 1 91 ? -14.858 8.812 -7.433 1.00 78.94 91 CYS A N 1
ATOM 718 C CA . CYS A 1 91 ? -14.055 7.757 -8.058 1.00 78.94 91 CYS A CA 1
ATOM 719 C C . CYS A 1 91 ? -14.184 7.762 -9.585 1.00 78.94 91 CYS A C 1
ATOM 721 O O . CYS A 1 91 ? -13.181 7.622 -10.284 1.00 78.94 91 CYS A O 1
ATOM 723 N N . LEU A 1 92 ? -15.399 7.956 -10.101 1.00 82.62 92 LEU A N 1
ATOM 724 C CA . LEU A 1 92 ? -15.653 8.048 -11.536 1.00 82.62 92 LEU A CA 1
ATOM 725 C C . LEU A 1 92 ? -14.961 9.272 -12.138 1.00 82.62 92 LEU A C 1
ATOM 727 O O . LEU A 1 92 ? -14.289 9.152 -13.158 1.00 82.62 92 LEU A O 1
ATOM 731 N N . PHE A 1 93 ? -15.057 10.426 -11.476 1.00 85.88 93 PHE A N 1
ATOM 732 C CA . PHE A 1 93 ? -14.392 11.649 -11.917 1.00 85.88 93 PHE A CA 1
ATOM 733 C C . PHE A 1 93 ? -12.871 11.480 -11.983 1.00 85.88 93 PHE A C 1
ATOM 735 O O . PHE A 1 93 ? -12.258 11.836 -12.985 1.00 85.88 93 PHE A O 1
ATOM 742 N N . VAL A 1 94 ? -12.265 10.877 -10.956 1.00 84.38 94 VAL A N 1
ATOM 743 C CA . VAL A 1 94 ? -10.822 10.598 -10.925 1.00 84.38 94 VAL A CA 1
ATOM 744 C C . VAL A 1 94 ? -10.424 9.635 -12.048 1.00 84.38 94 VAL A C 1
ATOM 746 O O . VAL A 1 94 ? -9.474 9.917 -12.774 1.00 84.38 94 VAL A O 1
ATOM 749 N N . GLY A 1 95 ? -11.162 8.537 -12.243 1.00 80.38 95 GLY A N 1
ATOM 750 C CA . GLY A 1 95 ? -10.882 7.573 -13.313 1.00 80.38 95 GLY A CA 1
ATOM 751 C C . GLY A 1 95 ? -10.955 8.196 -14.712 1.00 80.38 95 GLY A C 1
ATOM 752 O O . GLY A 1 95 ? -10.055 7.993 -15.527 1.00 80.38 95 GLY A O 1
ATOM 753 N N . VAL A 1 96 ? -11.978 9.019 -14.968 1.00 83.19 96 VAL A N 1
ATOM 754 C CA . VAL A 1 96 ? -12.137 9.751 -16.236 1.00 83.19 96 VAL A CA 1
ATOM 755 C C . VAL A 1 96 ? -11.017 10.770 -16.433 1.00 83.19 96 VAL A C 1
ATOM 757 O O . VAL A 1 96 ? -10.484 10.880 -17.533 1.00 83.19 96 VAL A O 1
ATOM 760 N N . LEU A 1 97 ? -10.618 11.487 -15.382 1.00 85.00 97 LEU A N 1
ATOM 761 C CA . LEU A 1 97 ? -9.574 12.507 -15.462 1.00 85.00 97 LEU A CA 1
ATOM 762 C C . LEU A 1 97 ? -8.219 11.894 -15.846 1.00 85.00 97 LEU A C 1
ATOM 764 O O . LEU A 1 97 ? -7.568 12.380 -16.771 1.00 85.00 97 LEU A O 1
ATOM 768 N N . PHE A 1 98 ? -7.837 10.781 -15.214 1.00 80.50 98 PHE A N 1
ATOM 769 C CA . PHE A 1 98 ? -6.611 10.052 -15.561 1.00 80.50 98 PHE A CA 1
ATOM 770 C C . PHE A 1 98 ? -6.681 9.379 -16.944 1.00 80.50 98 PHE A C 1
ATOM 772 O O . PHE A 1 98 ? -5.699 9.405 -17.692 1.00 80.50 98 PHE A O 1
ATOM 779 N N . GLY A 1 99 ? -7.835 8.823 -17.329 1.00 79.50 99 GLY A N 1
ATOM 780 C CA . GLY A 1 99 ? -8.039 8.275 -18.677 1.00 79.50 99 GLY A CA 1
ATOM 781 C C . GLY A 1 99 ? -7.946 9.346 -19.773 1.00 79.50 99 GLY A C 1
ATOM 782 O O . GLY A 1 99 ? -7.365 9.119 -20.830 1.00 79.50 99 GLY A O 1
ATOM 783 N N . CYS A 1 100 ? -8.442 10.553 -19.497 1.00 77.62 100 CYS A N 1
ATOM 784 C CA . CYS A 1 100 ? -8.394 11.669 -20.437 1.00 77.62 100 CYS A CA 1
ATOM 785 C C . CYS A 1 100 ? -6.970 12.241 -20.569 1.00 77.62 100 CYS A C 1
ATOM 787 O O . CYS A 1 100 ? -6.487 12.441 -21.683 1.00 77.62 100 CYS A O 1
ATOM 789 N N . MET A 1 101 ? -6.248 12.416 -19.452 1.00 77.12 101 MET A N 1
ATOM 790 C CA . MET A 1 101 ? -4.845 12.865 -19.465 1.00 77.12 101 MET A CA 1
ATOM 791 C C . MET A 1 101 ? -3.941 11.958 -20.310 1.00 77.12 101 MET A C 1
ATOM 793 O O . MET A 1 101 ? -3.089 12.443 -21.051 1.00 77.12 101 MET A O 1
ATOM 797 N N . THR A 1 102 ? -4.144 10.645 -20.233 1.00 73.50 102 THR A N 1
ATOM 798 C CA . THR A 1 102 ? -3.336 9.673 -20.984 1.00 73.50 102 THR A CA 1
ATOM 799 C C . THR A 1 102 ? -3.678 9.659 -22.474 1.00 73.50 102 THR A C 1
ATOM 801 O O . THR A 1 102 ? -2.775 9.535 -23.295 1.00 73.50 102 THR A O 1
ATOM 804 N N . SER A 1 103 ? -4.939 9.905 -22.841 1.00 73.00 103 SER A N 1
ATOM 805 C CA . SER A 1 103 ? -5.356 10.039 -24.248 1.00 73.00 103 SER A CA 1
ATOM 806 C C . SER A 1 103 ? -4.835 11.300 -24.955 1.00 73.00 103 SER A C 1
ATOM 808 O O . SER A 1 103 ? -4.786 11.341 -26.178 1.00 73.00 103 SER A O 1
ATOM 810 N N . LEU A 1 104 ? -4.436 12.328 -24.197 1.00 73.25 104 LEU A N 1
ATOM 811 C CA . LEU A 1 104 ? -3.885 13.586 -24.720 1.00 73.25 104 LEU A CA 1
ATOM 812 C C . LEU A 1 104 ? -2.353 13.551 -24.890 1.00 73.25 104 LEU A C 1
ATOM 814 O O . LEU A 1 104 ? -1.757 14.536 -25.324 1.00 73.25 104 LEU A O 1
ATOM 818 N N . THR A 1 105 ? -1.704 12.442 -24.525 1.00 74.38 105 THR A N 1
ATOM 819 C CA . THR A 1 105 ? -0.246 12.281 -24.634 1.00 74.38 105 THR A CA 1
ATOM 820 C C . THR A 1 105 ? 0.128 11.832 -26.060 1.00 74.38 105 THR A C 1
ATOM 822 O O . THR A 1 105 ? -0.604 11.018 -26.617 1.00 74.38 105 THR A O 1
ATOM 825 N N . PRO A 1 106 ? 1.245 12.299 -26.665 1.00 64.81 106 PRO A N 1
ATOM 826 C CA . PRO A 1 106 ? 1.591 12.013 -28.070 1.00 64.81 106 PRO A CA 1
ATOM 827 C C . PRO A 1 106 ? 1.695 10.525 -28.446 1.00 64.81 106 PRO A C 1
ATOM 829 O O . PRO A 1 106 ? 1.494 10.181 -29.606 1.00 64.81 106 PRO A O 1
ATOM 832 N N . ASP A 1 107 ? 1.965 9.656 -27.468 1.00 67.12 107 ASP A N 1
ATOM 833 C CA . ASP A 1 107 ? 2.067 8.198 -27.631 1.00 67.12 107 ASP A CA 1
ATOM 834 C C . ASP A 1 107 ? 0.782 7.440 -27.217 1.00 67.12 107 ASP A C 1
ATOM 836 O O . ASP A 1 107 ? 0.730 6.209 -27.267 1.00 67.12 107 ASP A O 1
ATOM 840 N N . GLY A 1 108 ? -0.254 8.154 -26.762 1.00 61.16 108 GLY A N 1
ATOM 841 C CA . GLY A 1 108 ? -1.447 7.583 -26.138 1.00 61.16 108 GLY A CA 1
ATOM 842 C C . GLY A 1 108 ? -2.555 7.254 -27.137 1.00 61.16 108 GLY A C 1
ATOM 843 O O . GLY A 1 108 ? -3.219 8.141 -27.665 1.00 61.16 108 GLY A O 1
ATOM 844 N N . SER A 1 109 ? -2.822 5.965 -27.351 1.00 79.56 109 SER A N 1
ATOM 845 C CA . SER A 1 109 ? -4.039 5.515 -28.044 1.00 79.56 109 SER A CA 1
ATOM 846 C C . SER A 1 109 ? -5.267 5.623 -27.126 1.00 79.56 109 SER A C 1
ATOM 848 O O . SER A 1 109 ? -5.173 5.389 -25.917 1.00 79.56 109 SER A O 1
ATOM 850 N N . VAL A 1 110 ? -6.446 5.905 -27.696 1.00 78.50 110 VAL A N 1
ATOM 851 C CA . VAL A 1 110 ? -7.735 5.970 -26.970 1.00 78.50 110 VAL A CA 1
ATOM 852 C C . VAL A 1 110 ? -8.009 4.673 -26.197 1.00 78.50 110 VAL A C 1
ATOM 854 O O . VAL A 1 110 ? -8.530 4.705 -25.082 1.00 78.50 110 VAL A O 1
ATOM 857 N N . GLU A 1 111 ? -7.586 3.532 -26.742 1.00 79.06 111 GLU A N 1
ATOM 858 C CA . GLU A 1 111 ? -7.712 2.221 -26.096 1.00 79.06 111 GLU A CA 1
ATOM 859 C C . GLU A 1 111 ? -6.916 2.132 -24.787 1.00 79.06 111 GLU A C 1
ATOM 861 O O . GLU A 1 111 ? -7.403 1.585 -23.796 1.00 79.06 111 GLU A O 1
ATOM 866 N N . GLN A 1 112 ? -5.716 2.720 -24.746 1.00 77.88 112 GLN A N 1
ATOM 867 C CA . GLN A 1 112 ? -4.877 2.727 -23.546 1.00 77.88 112 GLN A CA 1
ATOM 868 C C . GLN A 1 112 ? -5.485 3.613 -22.457 1.00 77.88 112 GLN A C 1
ATOM 870 O O . GLN A 1 112 ? -5.496 3.218 -21.292 1.00 77.88 112 GLN A O 1
ATOM 875 N N . GLY A 1 113 ? -6.051 4.763 -22.835 1.00 80.44 113 GLY A N 1
ATOM 876 C CA . GLY A 1 113 ? -6.735 5.661 -21.901 1.00 80.44 113 GLY A CA 1
ATOM 877 C C . GLY A 1 113 ? -7.977 5.028 -21.267 1.00 80.44 113 GLY A C 1
ATOM 878 O O . GLY A 1 113 ? -8.174 5.133 -20.054 1.00 80.44 113 GLY A O 1
ATOM 879 N N . ILE A 1 114 ? -8.777 4.299 -22.055 1.00 83.19 114 ILE A N 1
ATOM 880 C CA . ILE A 1 114 ? -9.945 3.554 -21.551 1.00 83.19 114 ILE A CA 1
ATOM 881 C C . ILE A 1 114 ? -9.509 2.442 -20.589 1.00 83.19 114 ILE A C 1
ATOM 883 O O . ILE A 1 114 ? -10.108 2.278 -19.520 1.00 83.19 114 ILE A O 1
ATOM 887 N N . LEU A 1 115 ? -8.456 1.695 -20.934 1.00 85.25 115 LEU A N 1
ATOM 888 C CA . LEU A 1 115 ? -7.948 0.602 -20.107 1.00 85.25 115 LEU A CA 1
ATOM 889 C C . LEU A 1 115 ? -7.429 1.119 -18.757 1.00 85.25 115 LEU A C 1
ATOM 891 O O . LEU A 1 115 ? -7.833 0.617 -17.708 1.00 85.25 115 LEU A O 1
ATOM 895 N N . LEU A 1 116 ? -6.614 2.177 -18.765 1.00 84.06 116 LEU A N 1
ATOM 896 C CA . LEU A 1 116 ? -6.074 2.793 -17.549 1.00 84.06 116 LEU A CA 1
ATOM 897 C C . LEU A 1 116 ? -7.168 3.415 -16.674 1.00 84.06 116 LEU A C 1
ATOM 899 O O . LEU A 1 116 ? -7.202 3.170 -15.466 1.00 84.06 116 LEU A O 1
ATOM 903 N N . GLY A 1 117 ? -8.097 4.163 -17.277 1.00 82.69 117 GLY A N 1
ATOM 904 C CA . GLY A 1 117 ? -9.217 4.773 -16.558 1.00 82.69 117 GLY A CA 1
ATOM 905 C C . GLY A 1 117 ? -10.105 3.733 -15.871 1.00 82.69 117 GLY A C 1
ATOM 906 O O . GLY A 1 117 ? -10.481 3.907 -14.710 1.00 82.69 117 GLY A O 1
ATOM 907 N N . THR A 1 118 ? -10.370 2.609 -16.543 1.00 85.12 118 THR A N 1
ATOM 908 C CA . THR A 1 118 ? -11.176 1.508 -15.991 1.00 85.12 118 THR A CA 1
ATOM 909 C C . THR A 1 118 ? -10.460 0.799 -14.841 1.00 85.12 118 THR A C 1
ATOM 911 O O . THR A 1 118 ? -11.074 0.531 -13.809 1.00 85.12 118 THR A O 1
ATOM 914 N N . VAL A 1 119 ? -9.156 0.536 -14.970 1.00 87.50 119 VAL A N 1
ATOM 915 C CA . VAL A 1 119 ? -8.355 -0.090 -13.903 1.00 87.50 119 VAL A CA 1
ATOM 916 C C . VAL A 1 119 ? -8.317 0.794 -12.656 1.00 87.50 119 VAL A C 1
ATOM 918 O O . VAL A 1 119 ? -8.563 0.307 -11.551 1.00 87.50 119 VAL A O 1
ATOM 921 N N . ILE A 1 120 ? -8.075 2.098 -12.824 1.00 84.69 120 ILE A N 1
ATOM 922 C CA . ILE A 1 120 ? -8.079 3.060 -11.714 1.00 84.69 120 ILE A CA 1
ATOM 923 C C . ILE A 1 120 ? -9.463 3.097 -11.061 1.00 84.69 120 ILE A C 1
ATOM 925 O O . ILE A 1 120 ? -9.565 2.999 -9.837 1.00 84.69 120 ILE A O 1
ATOM 929 N N . PHE A 1 121 ? -10.529 3.147 -11.863 1.00 84.25 121 PHE A N 1
ATOM 930 C CA . PHE A 1 121 ? -11.898 3.161 -11.357 1.00 84.25 121 PHE A CA 1
ATOM 931 C C . PHE A 1 121 ? -12.223 1.916 -10.519 1.00 84.25 121 PHE A C 1
ATOM 933 O O . PHE A 1 121 ? -12.674 2.046 -9.381 1.00 84.25 121 PHE A O 1
ATOM 940 N N . ILE A 1 122 ? -11.935 0.717 -11.035 1.00 86.31 122 ILE A N 1
ATOM 941 C CA . ILE A 1 122 ? -12.182 -0.546 -10.322 1.00 86.31 122 ILE A CA 1
ATOM 942 C C . ILE A 1 122 ? -11.332 -0.625 -9.047 1.00 86.31 122 ILE A C 1
ATOM 944 O O . ILE A 1 122 ? -11.849 -0.986 -7.988 1.00 86.31 122 ILE A O 1
ATOM 948 N N . SER A 1 123 ? -10.052 -0.245 -9.121 1.00 83.75 123 SER A N 1
ATOM 949 C CA . SER A 1 123 ? -9.143 -0.298 -7.969 1.00 83.75 123 SER A CA 1
ATOM 950 C C . SER A 1 123 ? -9.572 0.617 -6.821 1.00 83.75 123 SER A C 1
ATOM 952 O O . SER A 1 123 ? -9.372 0.261 -5.664 1.00 83.75 123 SER A O 1
ATOM 954 N N . ALA A 1 124 ? -10.204 1.756 -7.118 1.00 80.62 124 ALA A N 1
ATOM 955 C CA . ALA A 1 124 ? -10.784 2.631 -6.106 1.00 80.62 124 ALA A CA 1
ATOM 956 C C . ALA A 1 124 ? -12.135 2.094 -5.606 1.00 80.62 124 ALA A C 1
ATOM 958 O O . ALA A 1 124 ? -12.409 2.100 -4.407 1.00 80.62 124 ALA A O 1
ATOM 959 N N . LEU A 1 125 ? -12.980 1.585 -6.503 1.00 82.31 125 LEU A N 1
ATOM 960 C CA . LEU A 1 125 ? -14.340 1.166 -6.167 1.00 82.31 125 LEU A CA 1
ATOM 961 C C . LEU A 1 125 ? -14.379 -0.026 -5.199 1.00 82.31 125 LEU A C 1
ATOM 963 O O . LEU A 1 125 ? -15.224 -0.049 -4.301 1.00 82.31 125 LEU A O 1
ATOM 967 N N . ILE A 1 126 ? -13.460 -0.986 -5.340 1.00 83.81 126 ILE A N 1
ATOM 968 C CA . ILE A 1 126 ? -13.375 -2.174 -4.473 1.00 83.81 126 ILE A CA 1
ATOM 969 C C . ILE A 1 126 ? -13.202 -1.803 -2.983 1.00 83.81 126 ILE A C 1
ATOM 971 O O . ILE A 1 126 ? -14.090 -2.141 -2.194 1.00 83.81 126 ILE A O 1
ATOM 975 N N . PRO A 1 127 ? -12.133 -1.097 -2.557 1.00 80.25 127 PRO A N 1
ATOM 976 C CA . PRO A 1 127 ? -11.937 -0.744 -1.152 1.00 80.25 127 PRO A CA 1
ATOM 977 C C . PRO A 1 127 ? -13.068 0.139 -0.617 1.00 80.25 127 PRO A C 1
ATOM 979 O O . PRO A 1 127 ? -13.530 -0.087 0.500 1.00 80.25 127 PRO A O 1
ATOM 982 N N . TYR A 1 128 ? -13.595 1.077 -1.415 1.00 77.62 128 TYR A N 1
ATOM 983 C CA . TYR A 1 128 ? -14.737 1.897 -0.994 1.00 77.62 128 TYR A CA 1
ATOM 984 C C . TYR A 1 128 ? -16.011 1.082 -0.759 1.00 77.62 128 TYR A C 1
ATOM 986 O O . TYR A 1 128 ? -16.739 1.340 0.202 1.00 77.62 128 TYR A O 1
ATOM 994 N N . THR A 1 129 ? -16.278 0.087 -1.605 1.00 81.69 129 THR A N 1
ATOM 995 C CA . THR A 1 129 ? -17.439 -0.797 -1.445 1.00 81.69 129 THR A CA 1
ATOM 996 C C . THR A 1 129 ? -17.311 -1.643 -0.181 1.00 81.69 129 THR A C 1
ATOM 998 O O . THR A 1 129 ? -18.281 -1.767 0.567 1.00 81.69 129 THR A O 1
ATOM 1001 N N . ILE A 1 130 ? -16.109 -2.151 0.113 1.00 80.94 130 ILE A N 1
ATOM 1002 C CA . ILE A 1 130 ? -15.830 -2.893 1.351 1.00 80.94 130 ILE A CA 1
ATOM 1003 C C . ILE A 1 130 ? -16.054 -1.999 2.577 1.00 80.94 130 ILE A C 1
ATOM 1005 O O . ILE A 1 130 ? -16.764 -2.405 3.493 1.00 80.94 130 ILE A O 1
ATOM 1009 N N . ILE A 1 131 ? -15.530 -0.766 2.580 1.00 77.50 131 ILE A N 1
ATOM 1010 C CA . ILE A 1 131 ? -15.749 0.196 3.676 1.00 77.50 131 ILE A CA 1
ATOM 1011 C C . ILE A 1 131 ? -17.246 0.452 3.885 1.00 77.50 131 ILE A C 1
ATOM 1013 O O . ILE A 1 131 ? -17.723 0.443 5.018 1.00 77.50 131 ILE A O 1
ATOM 1017 N N . TYR A 1 132 ? -17.999 0.682 2.806 1.00 77.00 132 TYR A N 1
ATOM 1018 C CA . TYR A 1 132 ? -19.436 0.934 2.899 1.00 77.00 132 TYR A CA 1
ATOM 1019 C C . TYR A 1 132 ? -20.191 -0.264 3.488 1.00 77.00 132 TYR A C 1
ATOM 1021 O O . TYR A 1 132 ? -21.045 -0.077 4.353 1.00 77.00 132 TYR A O 1
ATOM 1029 N N . PHE A 1 133 ? -19.853 -1.486 3.064 1.00 79.69 133 PHE A N 1
ATOM 1030 C CA . PHE A 1 133 ? -20.470 -2.703 3.589 1.00 79.69 133 PHE A CA 1
ATOM 1031 C C . PHE A 1 133 ? -20.142 -2.922 5.071 1.00 79.69 133 PHE A C 1
ATOM 1033 O O . PHE A 1 133 ? -21.041 -3.237 5.848 1.00 79.69 133 PHE A O 1
ATOM 1040 N N . LEU A 1 134 ? -18.886 -2.699 5.477 1.00 76.38 134 LEU A N 1
ATOM 1041 C CA . LEU A 1 134 ? -18.469 -2.782 6.880 1.00 76.38 134 LEU A CA 1
ATOM 1042 C C . LEU A 1 134 ? -19.228 -1.772 7.751 1.00 76.38 134 LEU A C 1
ATOM 1044 O O . LEU A 1 134 ? -19.780 -2.157 8.779 1.00 76.38 134 LEU A O 1
ATOM 1048 N N . LYS A 1 135 ? -19.343 -0.515 7.298 1.00 71.88 135 LYS A N 1
ATOM 1049 C CA . LYS A 1 135 ? -20.118 0.522 7.999 1.00 71.88 135 LYS A CA 1
ATOM 1050 C C . LYS A 1 135 ? -21.600 0.171 8.090 1.00 71.88 135 LYS A C 1
ATOM 1052 O O . LYS A 1 135 ? -22.198 0.321 9.148 1.00 71.88 135 LYS A O 1
ATOM 1057 N N . LYS A 1 136 ? -22.199 -0.317 6.999 1.00 74.62 136 LYS A N 1
ATOM 1058 C CA . LYS A 1 136 ? -23.617 -0.699 6.978 1.00 74.62 136 LYS A CA 1
ATOM 1059 C C . LYS A 1 136 ? -23.908 -1.849 7.946 1.00 74.62 136 LYS A C 1
ATOM 1061 O O . LYS A 1 136 ? -24.832 -1.739 8.741 1.00 74.62 136 LYS A O 1
ATOM 1066 N N . LYS A 1 137 ? -23.090 -2.906 7.913 1.00 78.06 137 LYS A N 1
ATOM 1067 C CA . LYS A 1 137 ? -23.235 -4.068 8.800 1.00 78.06 137 LYS A CA 1
ATOM 1068 C C . LYS A 1 137 ? -23.143 -3.683 10.282 1.00 78.06 137 LYS A C 1
ATOM 1070 O O . LYS A 1 137 ? -23.829 -4.277 11.099 1.00 78.06 137 LYS A O 1
ATOM 1075 N N . ARG A 1 138 ? -22.305 -2.699 10.626 1.00 69.75 138 ARG A N 1
ATOM 1076 C CA . ARG A 1 138 ? -22.158 -2.210 12.005 1.00 69.75 138 ARG A CA 1
ATOM 1077 C C . ARG A 1 138 ? -23.358 -1.409 12.499 1.00 69.75 138 ARG A C 1
ATOM 1079 O O . ARG A 1 138 ? -23.752 -1.602 13.639 1.00 69.75 138 ARG A O 1
ATOM 1086 N N . ILE A 1 139 ? -23.950 -0.565 11.651 1.00 71.19 139 ILE A N 1
ATOM 1087 C CA . ILE A 1 139 ? -25.165 0.189 12.002 1.00 71.19 139 ILE A CA 1
ATOM 1088 C C . ILE A 1 139 ? -26.315 -0.778 12.324 1.00 71.19 139 ILE A C 1
ATOM 1090 O O . ILE A 1 139 ? -26.974 -0.615 13.343 1.00 71.19 139 ILE A O 1
ATOM 1094 N N . GLU A 1 140 ? -26.489 -1.826 11.512 1.00 72.69 140 GLU A N 1
ATOM 1095 C CA . GLU A 1 140 ? -27.499 -2.877 11.735 1.00 72.69 140 GLU A CA 1
ATOM 1096 C C . GLU A 1 140 ? -27.251 -3.710 13.010 1.00 72.69 140 GLU A C 1
ATOM 1098 O O . GLU A 1 140 ? -28.186 -4.290 13.543 1.00 72.69 140 GLU A O 1
ATOM 1103 N N . GLU A 1 141 ? -26.008 -3.795 13.499 1.00 69.94 141 GLU A N 1
ATOM 1104 C CA . GLU A 1 141 ? -25.653 -4.506 14.742 1.00 69.94 141 GLU A CA 1
ATOM 1105 C C . GLU A 1 141 ? -25.816 -3.617 15.994 1.00 69.94 141 GLU A C 1
ATOM 1107 O O . GLU A 1 141 ? -25.804 -4.123 17.115 1.00 69.94 141 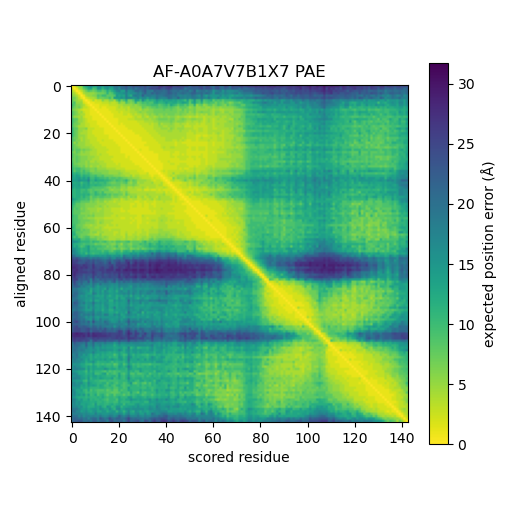GLU A O 1
ATOM 1112 N N . SER A 1 142 ? -25.947 -2.296 15.809 1.00 60.69 142 SER A N 1
ATOM 1113 C CA . SER A 1 142 ? -26.131 -1.307 16.883 1.00 60.69 142 SER A CA 1
ATOM 1114 C C . SER A 1 142 ? -27.588 -0.889 17.137 1.00 60.69 142 SER A C 1
ATOM 1116 O O . SER A 1 142 ? -27.834 -0.197 18.126 1.00 60.69 142 SER A O 1
ATOM 1118 N N . GLU A 1 143 ? -28.524 -1.289 16.267 1.00 51.03 143 GLU A N 1
ATOM 1119 C CA . GLU A 1 143 ? -29.987 -1.166 16.446 1.00 51.03 143 GLU A CA 1
ATOM 1120 C C . GLU A 1 143 ? -30.580 -2.426 17.094 1.00 51.03 143 GLU A C 1
ATOM 1122 O O . GLU A 1 143 ? -31.488 -2.267 17.945 1.00 51.03 143 GLU A O 1
#